Protein AF-A0A932UAD0-F1 (afdb_monomer)

Structure (mmCIF, N/CA/C/O backbone):
data_AF-A0A932UAD0-F1
#
_entry.id   AF-A0A932UAD0-F1
#
loop_
_atom_site.group_PDB
_atom_site.id
_atom_site.type_symbol
_atom_site.label_atom_id
_atom_site.label_alt_id
_atom_site.label_comp_id
_atom_site.label_asym_id
_atom_site.label_entity_id
_atom_site.label_seq_id
_atom_site.pdbx_PDB_ins_code
_atom_site.Cartn_x
_atom_site.Cartn_y
_atom_site.Cartn_z
_atom_site.occupancy
_atom_site.B_iso_or_equiv
_atom_site.auth_seq_id
_atom_site.auth_comp_id
_atom_site.auth_asym_id
_atom_site.auth_atom_id
_atom_site.pdbx_PDB_model_num
ATOM 1 N N . ASP A 1 1 ? -14.166 8.644 15.948 1.00 61.78 1 ASP A N 1
ATOM 2 C CA . ASP A 1 1 ? -13.142 7.837 16.652 1.00 61.78 1 ASP A CA 1
ATOM 3 C C . ASP A 1 1 ? -11.909 7.521 15.780 1.00 61.78 1 ASP A C 1
ATOM 5 O O . ASP A 1 1 ? -11.142 6.639 16.139 1.00 61.78 1 ASP A O 1
ATOM 9 N N . ASN A 1 2 ? -11.655 8.257 14.681 1.00 75.69 2 ASN A N 1
ATOM 10 C CA . ASN A 1 2 ? -10.494 8.073 13.785 1.00 75.69 2 ASN A CA 1
ATOM 11 C C . ASN A 1 2 ? -10.251 6.623 13.310 1.00 75.69 2 ASN A C 1
ATOM 13 O O . ASN A 1 2 ? -9.146 6.287 12.884 1.00 75.69 2 ASN A O 1
ATOM 17 N N . THR A 1 3 ? -11.280 5.771 13.383 1.00 93.31 3 THR A N 1
ATOM 18 C CA . THR A 1 3 ? -11.201 4.379 12.950 1.00 93.31 3 THR A CA 1
ATOM 19 C C . THR A 1 3 ? -11.395 4.315 11.444 1.00 93.31 3 THR A C 1
ATOM 21 O O . THR A 1 3 ? -12.379 4.825 10.909 1.00 93.31 3 THR A O 1
ATOM 24 N N . LEU A 1 4 ? -10.445 3.691 10.758 1.00 95.38 4 LEU A N 1
ATOM 25 C CA . LEU A 1 4 ? -10.518 3.414 9.332 1.00 95.38 4 LEU A CA 1
ATOM 26 C C . LEU A 1 4 ? -11.132 2.035 9.114 1.00 95.38 4 LEU A C 1
ATOM 28 O O . LEU A 1 4 ? -10.824 1.090 9.841 1.00 95.38 4 LEU A O 1
ATOM 32 N N . LEU A 1 5 ? -11.948 1.915 8.072 1.00 95.94 5 LEU A N 1
ATOM 33 C CA . LEU A 1 5 ? -12.418 0.632 7.569 1.00 95.94 5 LEU A CA 1
ATOM 34 C C . LEU A 1 5 ? -11.650 0.300 6.287 1.00 95.94 5 LEU A C 1
ATOM 36 O O . LEU A 1 5 ? -11.793 0.991 5.279 1.00 95.94 5 LEU A O 1
ATOM 40 N N . ALA A 1 6 ? -10.807 -0.728 6.334 1.00 96.31 6 ALA A N 1
ATOM 41 C CA . ALA A 1 6 ? -9.980 -1.141 5.209 1.00 96.31 6 ALA A CA 1
ATOM 42 C C . ALA A 1 6 ? -10.679 -2.229 4.387 1.00 96.31 6 ALA A C 1
ATOM 44 O O . ALA A 1 6 ? -10.985 -3.302 4.902 1.00 96.31 6 ALA A O 1
ATOM 45 N N . SER A 1 7 ? -10.875 -1.966 3.095 1.00 96.19 7 SER A N 1
ATOM 46 C CA . SER A 1 7 ? -11.292 -2.965 2.101 1.00 96.19 7 SER A CA 1
ATOM 47 C C . SER A 1 7 ? -10.108 -3.663 1.428 1.00 96.19 7 SER A C 1
ATOM 49 O O . SER A 1 7 ? -10.256 -4.761 0.902 1.00 96.19 7 SER A O 1
ATOM 51 N N . ILE A 1 8 ? -8.922 -3.047 1.435 1.00 95.19 8 ILE A N 1
ATOM 52 C CA . ILE A 1 8 ? -7.693 -3.616 0.875 1.00 95.19 8 ILE A CA 1
ATOM 53 C C . ILE A 1 8 ? -6.533 -3.316 1.823 1.00 95.19 8 ILE A C 1
ATOM 55 O O . ILE A 1 8 ? -6.324 -2.168 2.216 1.00 95.19 8 ILE A O 1
ATOM 59 N N . VAL A 1 9 ? -5.748 -4.341 2.149 1.00 95.56 9 VAL A N 1
ATOM 60 C CA . VAL A 1 9 ? -4.495 -4.238 2.900 1.00 95.56 9 VAL A CA 1
ATOM 61 C C . VAL A 1 9 ? -3.376 -4.829 2.060 1.00 95.56 9 VAL A C 1
ATOM 63 O O . VAL A 1 9 ? -3.441 -5.982 1.648 1.00 95.56 9 VAL A O 1
ATOM 66 N N . ASN A 1 10 ? -2.323 -4.046 1.835 1.00 95.06 10 ASN A N 1
ATOM 67 C CA . ASN A 1 10 ? -1.121 -4.504 1.152 1.00 95.06 10 ASN A CA 1
ATOM 68 C C . ASN A 1 10 ? 0.038 -4.585 2.145 1.00 95.06 10 ASN A C 1
ATOM 70 O O . ASN A 1 10 ? 0.488 -3.570 2.675 1.00 95.06 10 ASN A O 1
ATOM 74 N N . VAL A 1 11 ? 0.531 -5.795 2.384 1.00 94.75 11 VAL A N 1
ATOM 75 C CA . VAL A 1 11 ? 1.676 -6.062 3.253 1.00 94.75 11 VAL A CA 1
ATOM 76 C C . VAL A 1 11 ? 2.945 -5.990 2.418 1.00 94.75 11 VAL A C 1
ATOM 78 O O . VAL A 1 11 ? 3.201 -6.852 1.577 1.00 94.75 11 VAL A O 1
ATOM 81 N N . PHE A 1 12 ? 3.743 -4.953 2.644 1.00 92.81 12 PHE A N 1
ATOM 82 C CA . PHE A 1 12 ? 5.006 -4.751 1.945 1.00 92.81 12 PHE A CA 1
ATOM 83 C C . PHE A 1 12 ? 6.136 -5.587 2.567 1.00 92.81 12 PHE A C 1
ATOM 85 O O . PHE A 1 12 ? 6.136 -5.815 3.780 1.00 92.81 12 PHE A O 1
ATOM 92 N N . PRO A 1 13 ? 7.120 -6.035 1.767 1.00 93.19 13 PRO A N 1
ATOM 93 C CA . PRO A 1 13 ? 8.339 -6.619 2.306 1.00 93.19 13 PRO A CA 1
ATOM 94 C C . PRO A 1 13 ? 9.154 -5.549 3.044 1.00 93.19 13 PRO A C 1
ATOM 96 O O . PRO A 1 13 ? 9.066 -4.362 2.737 1.00 93.19 13 PRO A O 1
ATOM 99 N N . GLU A 1 14 ? 10.002 -5.980 3.978 1.00 90.25 14 GLU A N 1
ATOM 100 C CA . GLU A 1 14 ? 10.824 -5.090 4.814 1.00 90.25 14 GLU A CA 1
ATOM 101 C C . GLU A 1 14 ? 11.663 -4.095 3.997 1.00 90.25 14 GLU A C 1
ATOM 103 O O . GLU A 1 14 ? 11.770 -2.924 4.346 1.00 90.25 14 GLU A O 1
ATOM 108 N N . ALA A 1 15 ? 12.203 -4.537 2.859 1.00 90.50 15 ALA A N 1
ATOM 109 C CA . ALA A 1 15 ? 12.986 -3.701 1.950 1.00 90.50 15 ALA A CA 1
ATOM 110 C C . ALA A 1 15 ? 12.191 -2.533 1.325 1.00 90.50 15 ALA A C 1
ATOM 112 O O . ALA A 1 15 ? 12.786 -1.618 0.766 1.00 90.50 15 ALA A O 1
ATOM 113 N N . MET A 1 16 ? 10.859 -2.546 1.428 1.00 89.62 16 MET A N 1
ATOM 114 C CA . MET A 1 16 ? 9.961 -1.464 1.010 1.00 89.62 16 MET A CA 1
ATOM 115 C C . MET A 1 16 ? 9.382 -0.685 2.201 1.00 89.62 16 MET A C 1
ATOM 117 O O . MET A 1 16 ? 8.418 0.076 2.041 1.00 89.62 16 MET A O 1
ATOM 121 N N . ARG A 1 17 ? 9.947 -0.848 3.406 1.00 86.19 17 ARG A N 1
ATOM 122 C CA . ARG A 1 17 ? 9.591 -0.025 4.566 1.00 86.19 17 ARG A CA 1
ATOM 123 C C . ARG A 1 17 ? 9.715 1.458 4.201 1.00 86.19 17 ARG A C 1
ATOM 125 O O . ARG A 1 17 ? 10.622 1.863 3.481 1.00 86.19 17 ARG A O 1
ATOM 132 N N . ASN A 1 18 ? 8.797 2.272 4.721 1.00 83.38 18 ASN A N 1
ATOM 133 C CA . ASN A 1 18 ? 8.722 3.718 4.476 1.00 83.38 18 ASN A CA 1
ATOM 134 C C . ASN A 1 18 ? 8.370 4.116 3.033 1.00 83.38 18 ASN A C 1
ATOM 136 O O . ASN A 1 18 ? 8.628 5.249 2.632 1.00 83.38 18 ASN A O 1
ATOM 140 N N . THR A 1 19 ? 7.740 3.235 2.252 1.00 85.62 19 THR A N 1
ATOM 141 C CA . THR A 1 19 ? 7.171 3.633 0.956 1.00 85.62 19 THR A CA 1
ATOM 142 C C . THR A 1 19 ? 6.078 4.684 1.165 1.00 85.62 19 THR A C 1
ATOM 144 O O . THR A 1 19 ? 4.995 4.362 1.652 1.00 85.62 19 THR A O 1
ATOM 147 N N . ALA A 1 20 ? 6.363 5.934 0.783 1.00 88.94 20 ALA A N 1
ATOM 148 C CA . ALA A 1 20 ? 5.446 7.080 0.802 1.00 88.94 20 ALA A CA 1
ATOM 149 C C . ALA A 1 20 ? 4.563 7.136 2.072 1.00 88.94 20 ALA A C 1
ATOM 151 O O . ALA A 1 20 ? 3.347 6.947 1.963 1.00 88.94 20 ALA A O 1
ATOM 152 N N . PRO A 1 21 ? 5.157 7.316 3.267 1.00 93.38 21 PRO A N 1
ATOM 153 C CA . PRO A 1 21 ? 4.457 7.157 4.535 1.00 93.38 21 PRO A CA 1
ATOM 154 C C . PRO A 1 21 ? 3.404 8.252 4.746 1.00 93.38 21 PRO A C 1
ATOM 156 O O . PRO A 1 21 ? 3.517 9.352 4.205 1.00 93.38 21 PRO A O 1
ATOM 159 N N . GLY A 1 22 ? 2.402 7.953 5.570 1.00 94.19 22 GLY A N 1
ATOM 160 C CA . GLY A 1 22 ? 1.324 8.871 5.923 1.00 94.19 22 GLY A CA 1
ATOM 161 C C . GLY A 1 22 ? 0.011 8.573 5.207 1.00 94.19 22 GLY A C 1
ATOM 162 O O . GLY A 1 22 ? -0.194 7.488 4.654 1.00 94.19 22 GLY A O 1
ATOM 163 N N . GLN A 1 23 ? -0.889 9.554 5.245 1.00 94.44 23 GLN A N 1
ATOM 164 C CA . GLN A 1 23 ? -2.216 9.471 4.646 1.00 94.44 23 GLN A CA 1
ATOM 165 C C . GLN A 1 23 ? -2.355 10.438 3.481 1.00 94.44 23 GLN A C 1
ATOM 167 O O . GLN A 1 23 ? -1.945 11.594 3.573 1.00 94.44 23 GLN A O 1
ATOM 172 N N . ARG A 1 24 ? -2.956 9.967 2.388 1.00 93.44 24 ARG A N 1
ATOM 173 C CA . ARG A 1 24 ? -3.264 10.801 1.225 1.00 93.44 24 ARG A CA 1
ATOM 174 C C . ARG A 1 24 ? -4.620 10.436 0.625 1.00 93.44 24 ARG A C 1
ATOM 176 O O . ARG A 1 24 ? -4.927 9.242 0.528 1.00 93.44 24 ARG A O 1
ATOM 183 N N . PRO A 1 25 ? -5.432 11.434 0.235 1.00 94.88 25 PRO A N 1
ATOM 184 C CA . PRO A 1 25 ? -6.636 11.178 -0.534 1.00 94.88 25 PRO A CA 1
ATOM 185 C C . PRO A 1 25 ? -6.258 10.626 -1.910 1.00 94.88 25 PRO A C 1
ATOM 187 O O . PRO A 1 25 ? -5.201 10.941 -2.457 1.00 94.88 25 PRO A O 1
ATOM 190 N N . MET A 1 26 ? -7.136 9.795 -2.446 1.00 92.62 26 MET A N 1
ATOM 191 C CA . MET A 1 26 ? -7.047 9.231 -3.785 1.00 92.62 26 MET A CA 1
ATOM 192 C C . MET A 1 26 ? -8.211 9.763 -4.628 1.00 92.62 26 MET A C 1
ATOM 194 O O . MET A 1 26 ? -9.234 10.184 -4.086 1.00 92.62 26 MET A O 1
ATOM 198 N N . ASP A 1 27 ? -8.083 9.703 -5.953 1.00 87.75 27 ASP A N 1
ATOM 199 C CA . ASP A 1 27 ? -9.027 10.336 -6.890 1.00 87.75 27 ASP A CA 1
ATOM 200 C C . ASP A 1 27 ? -10.475 9.829 -6.772 1.00 87.75 27 ASP A C 1
ATOM 202 O O . ASP A 1 27 ? -11.416 10.554 -7.082 1.00 87.75 27 ASP A O 1
ATOM 206 N N . LEU A 1 28 ? -10.674 8.600 -6.28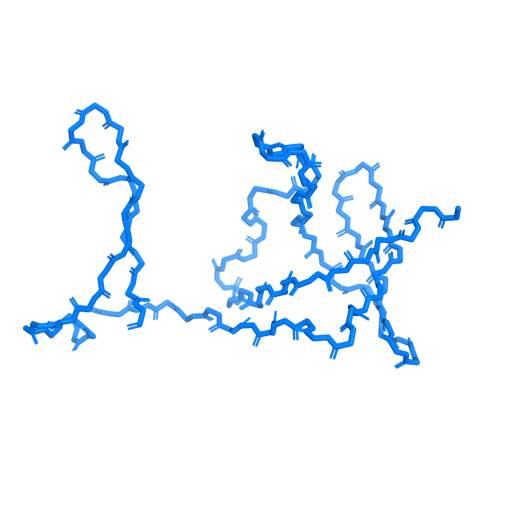3 1.00 90.19 28 LEU A N 1
ATOM 207 C CA . LEU A 1 28 ? -12.001 8.003 -6.081 1.00 90.19 28 LEU A CA 1
ATOM 208 C C . LEU A 1 28 ? -12.600 8.315 -4.697 1.00 90.19 28 LEU A C 1
ATOM 210 O O . LEU A 1 28 ? -13.565 7.679 -4.280 1.00 90.19 28 LEU A O 1
ATOM 214 N N . GLY A 1 29 ? -12.020 9.265 -3.958 1.00 88.56 29 GLY A N 1
ATOM 215 C CA . GLY A 1 29 ? -12.470 9.664 -2.622 1.00 88.56 29 GLY A CA 1
ATOM 216 C C . GLY A 1 29 ? -12.048 8.714 -1.496 1.00 88.56 29 GLY A C 1
ATOM 217 O O . GLY A 1 29 ? -12.347 8.969 -0.332 1.00 88.56 29 GLY A O 1
ATOM 218 N N . ASN A 1 30 ? -11.332 7.633 -1.811 1.00 93.00 30 ASN A N 1
ATOM 219 C CA . ASN A 1 30 ? -10.736 6.747 -0.817 1.00 93.00 30 ASN A CA 1
ATOM 220 C C . ASN A 1 30 ? -9.478 7.364 -0.184 1.00 93.00 30 ASN A C 1
ATOM 222 O O . ASN A 1 30 ? -8.843 8.263 -0.736 1.00 93.00 30 ASN A O 1
ATOM 226 N N . LEU A 1 31 ? -9.098 6.846 0.985 1.00 94.31 31 LEU A N 1
ATOM 227 C CA . LEU A 1 31 ? -7.918 7.279 1.728 1.00 94.31 31 LEU A CA 1
ATOM 228 C C . LEU A 1 31 ? -6.851 6.183 1.697 1.00 94.31 31 LEU A C 1
ATOM 230 O O . LEU A 1 31 ? -7.078 5.076 2.181 1.00 94.31 31 LEU A O 1
ATOM 234 N N . MET A 1 32 ? -5.675 6.488 1.154 1.00 95.25 32 MET A N 1
ATOM 235 C CA . MET A 1 32 ? -4.524 5.589 1.217 1.00 95.25 32 MET A CA 1
ATOM 236 C C . MET A 1 32 ? -3.724 5.876 2.487 1.00 95.25 32 MET A C 1
ATOM 238 O O . MET A 1 32 ? -3.331 7.019 2.714 1.00 95.25 32 MET A O 1
ATOM 242 N N . THR A 1 33 ? -3.471 4.841 3.293 1.00 95.44 33 THR A N 1
ATOM 243 C CA . THR A 1 33 ? -2.674 4.925 4.528 1.00 95.44 33 THR A CA 1
ATOM 244 C C . THR A 1 33 ? -1.456 4.013 4.419 1.00 95.44 33 THR A C 1
ATOM 246 O O . THR A 1 33 ? -1.599 2.794 4.372 1.00 95.44 33 THR A O 1
ATOM 249 N N . ASN A 1 34 ? -0.261 4.604 4.416 1.00 95.69 34 ASN A N 1
ATOM 250 C CA . ASN A 1 34 ? 1.011 3.885 4.432 1.00 95.69 34 ASN A CA 1
ATOM 251 C C . ASN A 1 34 ? 1.663 4.068 5.803 1.00 95.69 34 ASN A C 1
ATOM 253 O O . ASN A 1 34 ? 2.080 5.171 6.161 1.00 95.69 34 ASN A O 1
ATOM 257 N N . ALA A 1 35 ? 1.730 2.992 6.581 1.00 95.50 35 ALA A N 1
ATOM 258 C CA . ALA A 1 35 ? 2.036 3.067 8.001 1.00 95.50 35 ALA A CA 1
ATOM 259 C C . ALA A 1 35 ? 2.712 1.794 8.521 1.00 95.50 35 ALA A C 1
ATOM 261 O O . ALA A 1 35 ? 2.787 0.785 7.822 1.00 95.50 35 ALA A O 1
ATOM 262 N N . THR A 1 36 ? 3.192 1.849 9.762 1.00 95.25 36 THR A N 1
ATOM 263 C CA . THR A 1 36 ? 3.680 0.678 10.499 1.00 95.25 36 THR A CA 1
ATOM 264 C C . THR A 1 36 ? 2.592 0.205 11.452 1.00 95.25 36 THR A C 1
ATOM 266 O O . THR A 1 36 ? 1.997 1.031 12.136 1.00 95.25 36 THR A O 1
ATOM 269 N N . ILE A 1 37 ? 2.328 -1.102 11.504 1.00 94.81 37 ILE A N 1
ATOM 270 C CA . ILE A 1 37 ? 1.448 -1.678 12.528 1.00 94.81 37 ILE A CA 1
ATOM 271 C C . ILE A 1 37 ? 2.145 -1.544 13.882 1.00 94.81 37 ILE A C 1
ATOM 273 O O . ILE A 1 37 ? 3.267 -2.018 14.044 1.00 94.81 37 ILE A O 1
ATOM 277 N N . ASP A 1 38 ? 1.474 -0.895 14.825 1.00 95.88 38 ASP A N 1
ATOM 278 C CA . ASP A 1 38 ? 1.940 -0.720 16.200 1.00 95.88 38 ASP A CA 1
ATOM 279 C C . ASP A 1 38 ? 1.417 -1.851 17.092 1.00 95.88 38 ASP A C 1
ATOM 281 O O . ASP A 1 38 ? 2.179 -2.495 17.812 1.00 95.88 38 ASP A O 1
ATOM 285 N N . LYS A 1 39 ? 0.122 -2.172 16.972 1.00 96.81 39 LYS A N 1
ATOM 286 C CA . LYS A 1 39 ? -0.509 -3.250 17.734 1.00 96.81 39 LYS A CA 1
ATOM 287 C C . LYS A 1 39 ? -1.610 -3.933 16.936 1.00 96.81 39 LYS A C 1
ATOM 289 O O . LYS A 1 39 ? -2.344 -3.282 16.205 1.00 96.81 39 LYS A O 1
ATOM 294 N N . VAL A 1 40 ? -1.755 -5.243 17.109 1.00 96.31 40 VAL A N 1
ATOM 295 C CA . VAL A 1 40 ? -2.899 -6.017 16.600 1.00 96.31 40 VAL A CA 1
ATOM 296 C C . VAL A 1 40 ? -3.804 -6.354 17.781 1.00 96.31 40 VAL A C 1
ATOM 298 O O . VAL A 1 40 ? -3.322 -6.864 18.793 1.00 96.31 40 VAL A O 1
ATOM 301 N N . GLU A 1 41 ? -5.098 -6.058 17.673 1.00 89.69 41 GLU A N 1
ATOM 302 C CA . GLU A 1 41 ? -6.077 -6.259 18.745 1.00 89.69 41 GLU A CA 1
ATOM 303 C C . GLU A 1 41 ? -7.437 -6.671 18.175 1.00 89.69 41 GLU A C 1
ATOM 305 O O . GLU A 1 41 ? -8.018 -5.961 17.358 1.00 89.69 41 GLU A O 1
ATOM 310 N N . GLY A 1 42 ? -7.984 -7.793 18.651 1.00 87.25 42 GLY A N 1
ATOM 311 C CA . GLY A 1 42 ? -9.308 -8.258 18.232 1.00 87.25 42 GLY A CA 1
ATOM 312 C C . GLY A 1 42 ? -9.406 -8.464 16.717 1.00 87.25 42 GLY A C 1
ATOM 313 O O . GLY A 1 42 ? -8.675 -9.275 16.154 1.00 87.25 42 GLY A O 1
ATOM 314 N N . ASP A 1 43 ? -10.326 -7.737 16.081 1.00 84.12 43 ASP A N 1
ATOM 315 C CA . ASP A 1 43 ? -10.608 -7.749 14.639 1.00 84.12 43 ASP A CA 1
ATOM 316 C C . ASP A 1 43 ? -9.878 -6.638 13.855 1.00 84.12 43 ASP A C 1
ATOM 318 O O . ASP A 1 43 ? -10.157 -6.414 12.673 1.00 84.12 43 ASP A O 1
ATOM 322 N N . GLY A 1 44 ? -8.950 -5.929 14.500 1.00 93.25 44 GLY A N 1
ATOM 323 C CA . GLY A 1 44 ? -8.265 -4.782 13.924 1.00 93.25 44 GLY A CA 1
ATOM 324 C C . GLY A 1 44 ? -6.823 -4.622 14.388 1.00 93.25 44 GLY A C 1
ATOM 325 O O . GLY A 1 44 ? -6.214 -5.494 15.013 1.00 93.25 44 GLY A O 1
ATOM 326 N N . PHE A 1 45 ? -6.247 -3.484 14.027 1.00 96.31 45 PHE A N 1
ATOM 327 C CA . PHE A 1 45 ? -4.884 -3.123 14.382 1.00 96.31 45 PHE A CA 1
ATOM 328 C C . PHE A 1 45 ? -4.700 -1.606 14.396 1.00 96.31 45 PHE A C 1
ATOM 330 O O . PHE A 1 45 ? -5.304 -0.879 13.609 1.00 96.31 45 PHE A O 1
ATOM 337 N N . THR A 1 46 ? -3.838 -1.117 15.279 1.00 96.50 46 THR A N 1
ATOM 338 C CA . THR A 1 46 ? -3.394 0.273 15.280 1.00 96.50 46 THR A CA 1
ATOM 339 C C . THR A 1 46 ? -2.185 0.432 14.373 1.00 96.50 46 THR A C 1
ATOM 341 O O . THR A 1 46 ? -1.311 -0.436 14.291 1.00 96.50 46 THR A O 1
ATOM 344 N N . VAL A 1 47 ? -2.127 1.565 13.683 1.00 95.50 47 VAL A N 1
ATOM 345 C CA . VAL A 1 47 ? -0.993 1.938 12.843 1.00 95.50 47 VAL A CA 1
ATOM 346 C C . VAL A 1 47 ? -0.434 3.293 13.239 1.00 95.50 47 VAL A C 1
ATOM 348 O O . VAL A 1 47 ? -1.175 4.187 13.648 1.00 95.50 47 VAL A O 1
ATOM 351 N N . VAL A 1 48 ? 0.871 3.454 13.050 1.00 95.25 48 VAL A N 1
ATOM 352 C CA . VAL A 1 48 ? 1.611 4.698 13.270 1.00 95.25 48 VAL 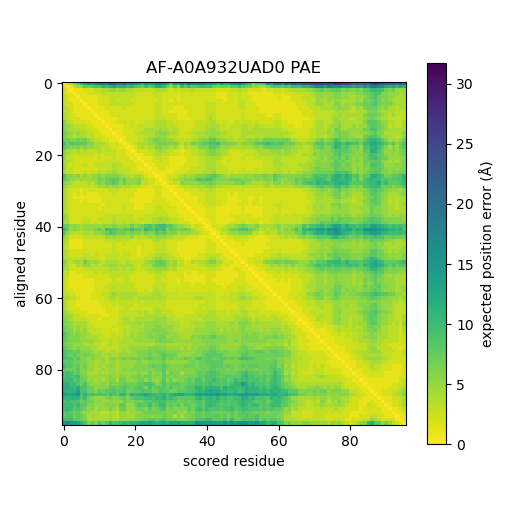A CA 1
ATOM 353 C C . VAL A 1 48 ? 2.320 5.133 11.993 1.00 95.25 48 VAL A C 1
ATOM 355 O O . VAL A 1 48 ? 2.865 4.320 11.238 1.00 95.25 48 VAL A O 1
ATOM 358 N N . PHE A 1 49 ? 2.308 6.435 11.738 1.00 94.25 49 PHE A N 1
ATOM 359 C CA . PHE A 1 49 ? 2.980 7.070 10.610 1.00 94.25 49 PHE A CA 1
ATOM 360 C C . PHE A 1 49 ? 3.402 8.501 10.988 1.00 94.25 49 PHE A C 1
ATOM 362 O O . PHE A 1 49 ? 2.915 9.051 11.975 1.00 94.25 49 PHE A O 1
ATOM 369 N N . PRO A 1 50 ? 4.321 9.144 10.245 1.00 92.69 50 PRO A N 1
ATOM 370 C CA . PRO A 1 50 ? 4.707 10.522 10.530 1.00 92.69 50 PRO A CA 1
ATOM 371 C C . PRO A 1 50 ? 3.482 11.444 10.575 1.00 92.69 50 PRO A C 1
ATOM 373 O O . PRO A 1 50 ? 2.717 11.515 9.616 1.00 92.69 50 PRO A O 1
ATOM 376 N N . GLY A 1 51 ? 3.298 12.134 11.701 1.00 89.31 51 GLY A N 1
ATOM 377 C CA . GLY A 1 51 ? 2.171 13.043 11.918 1.00 89.31 51 GLY A CA 1
ATOM 378 C C . GLY A 1 51 ? 0.923 12.419 12.550 1.00 89.31 51 GLY A C 1
ATOM 379 O O . GLY A 1 51 ? -0.021 13.159 12.812 1.00 89.31 51 GLY A O 1
ATOM 380 N N . GLY A 1 52 ? 0.895 11.111 12.845 1.00 92.31 52 GLY A N 1
ATOM 381 C CA . GLY A 1 52 ? -0.222 10.532 13.592 1.00 92.31 52 GLY A CA 1
ATOM 382 C C . GLY A 1 52 ? -0.316 9.008 13.595 1.00 92.31 52 GLY A C 1
ATOM 383 O O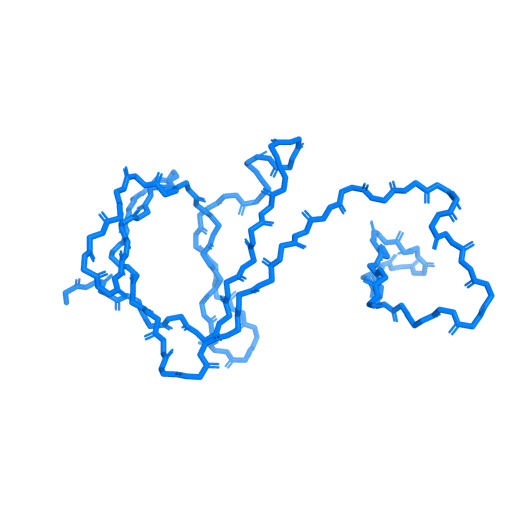 . GLY A 1 52 ? 0.648 8.274 13.388 1.00 92.31 52 GLY A O 1
ATOM 384 N N . GLY A 1 53 ? -1.526 8.534 13.861 1.00 94.00 53 GLY A N 1
ATOM 385 C CA . GLY A 1 53 ? -1.873 7.123 13.859 1.00 94.00 53 GLY A CA 1
ATOM 386 C C . GLY A 1 53 ? -3.380 6.935 13.753 1.00 94.00 53 GLY A C 1
ATOM 387 O O . GLY A 1 53 ? -4.152 7.892 13.869 1.00 94.00 53 GLY A O 1
ATOM 388 N N . ALA A 1 54 ? -3.797 5.700 13.506 1.00 95.12 54 ALA A N 1
ATOM 389 C CA . ALA A 1 54 ? -5.204 5.345 13.373 1.00 95.12 54 ALA A CA 1
ATOM 390 C C . ALA A 1 54 ? -5.455 3.909 13.839 1.00 95.12 54 ALA A C 1
ATOM 392 O O . ALA A 1 54 ? -4.580 3.051 13.719 1.00 95.12 54 ALA A O 1
ATOM 393 N N . MET A 1 55 ? -6.665 3.646 14.331 1.00 95.69 55 MET A N 1
ATOM 394 C CA . MET A 1 55 ? -7.189 2.285 14.434 1.00 95.69 55 MET A CA 1
ATOM 395 C C . MET A 1 55 ? -7.701 1.867 13.055 1.00 95.69 55 MET A C 1
ATOM 397 O O . MET A 1 55 ? -8.372 2.648 12.380 1.00 95.69 55 MET A O 1
ATOM 401 N N . VAL A 1 56 ? -7.407 0.644 12.638 1.00 96.88 56 VAL A N 1
ATOM 402 C CA . VAL A 1 56 ? -7.866 0.066 11.378 1.00 96.88 56 VAL A CA 1
ATOM 403 C C . VAL A 1 56 ? -8.647 -1.200 11.681 1.00 96.88 56 VAL A C 1
ATOM 405 O O . VAL A 1 56 ? -8.145 -2.109 12.338 1.00 96.88 56 VAL A O 1
ATOM 408 N N . LYS A 1 57 ? -9.871 -1.269 11.165 1.00 96.75 57 LYS A N 1
ATOM 409 C CA . LYS A 1 57 ? -10.675 -2.489 11.114 1.00 96.75 57 LYS A CA 1
ATOM 410 C C . LYS A 1 57 ? -10.748 -3.001 9.689 1.00 96.75 57 LYS A C 1
ATOM 412 O O . LYS A 1 57 ? -10.714 -2.217 8.739 1.00 96.75 57 LYS A O 1
ATOM 417 N N . LEU A 1 58 ? -10.877 -4.311 9.541 1.00 95.50 58 LEU A N 1
ATOM 418 C CA . LEU A 1 58 ? -11.090 -4.934 8.242 1.00 95.50 58 LEU A CA 1
ATOM 419 C C . LEU A 1 58 ? -12.584 -4.957 7.914 1.00 95.50 58 LEU A C 1
ATOM 421 O O . LEU A 1 58 ? -13.408 -5.315 8.755 1.00 95.50 58 LEU A O 1
ATOM 425 N N . ALA A 1 59 ? -12.936 -4.580 6.685 1.00 95.31 59 ALA A N 1
ATOM 426 C CA . ALA A 1 59 ? -14.255 -4.887 6.148 1.00 95.31 59 ALA A CA 1
ATOM 427 C C . ALA A 1 59 ? -14.449 -6.419 6.068 1.00 95.31 59 ALA A C 1
ATOM 429 O O . ALA A 1 59 ? -13.461 -7.144 5.920 1.00 95.31 59 ALA A O 1
ATOM 430 N N . PRO A 1 60 ? -15.690 -6.939 6.131 1.00 95.00 60 PRO A N 1
ATOM 431 C CA . PRO A 1 60 ? -15.943 -8.383 6.060 1.00 95.00 60 PRO A CA 1
ATOM 432 C C . PRO A 1 60 ? -15.368 -9.077 4.815 1.00 95.00 60 PRO A C 1
ATOM 434 O O . PRO A 1 60 ? -15.037 -10.257 4.868 1.00 95.00 60 PRO A O 1
ATOM 437 N N . ASP A 1 61 ? -15.241 -8.349 3.706 1.00 95.25 61 ASP A N 1
ATOM 438 C CA . ASP A 1 61 ? -14.714 -8.796 2.414 1.00 95.25 61 ASP A CA 1
ATOM 439 C C . ASP A 1 61 ? -13.323 -8.217 2.098 1.00 95.25 61 ASP A C 1
ATOM 441 O O . ASP A 1 61 ? -12.889 -8.218 0.943 1.00 95.25 61 ASP A O 1
ATOM 445 N N . ALA A 1 62 ? -12.610 -7.718 3.114 1.00 95.50 62 ALA A N 1
ATOM 446 C CA . ALA A 1 62 ? -11.318 -7.081 2.920 1.00 95.50 62 ALA A CA 1
ATOM 447 C C . ALA A 1 62 ? -10.292 -8.027 2.279 1.00 95.50 62 ALA A C 1
ATOM 449 O O . ALA A 1 62 ? -10.057 -9.145 2.744 1.00 95.50 62 ALA A O 1
ATOM 450 N N . GLN A 1 63 ? -9.617 -7.546 1.238 1.00 95.50 63 GLN A N 1
ATOM 451 C CA . GLN A 1 63 ? -8.547 -8.281 0.572 1.00 95.50 63 GLN A CA 1
ATOM 452 C C . GLN A 1 63 ? -7.201 -7.963 1.218 1.00 95.50 63 GLN A C 1
ATOM 454 O O . GLN A 1 63 ? -6.793 -6.804 1.276 1.00 95.50 63 GLN A O 1
ATOM 459 N N . ILE A 1 64 ? -6.481 -8.993 1.663 1.00 94.75 64 ILE A N 1
ATOM 460 C CA . ILE A 1 64 ? -5.129 -8.848 2.211 1.00 94.75 64 ILE A CA 1
ATOM 461 C C . ILE A 1 64 ? -4.133 -9.453 1.224 1.00 94.75 64 ILE A C 1
ATOM 463 O O . ILE A 1 64 ? -4.048 -10.670 1.072 1.00 94.75 64 ILE A O 1
ATOM 467 N N . GLY A 1 65 ? -3.381 -8.591 0.547 1.00 94.12 65 GLY A N 1
ATOM 468 C CA . GLY A 1 65 ? -2.302 -8.969 -0.358 1.00 94.12 65 GLY A CA 1
ATOM 469 C C . GLY A 1 65 ? -0.942 -8.829 0.315 1.00 94.12 65 GLY A C 1
ATOM 470 O O . GLY A 1 65 ? -0.723 -7.916 1.109 1.00 94.12 65 GLY A O 1
ATOM 471 N N . LYS A 1 66 ? 0.004 -9.707 -0.024 1.00 92.62 66 LYS A N 1
ATOM 472 C CA . LYS A 1 66 ? 1.413 -9.559 0.359 1.00 92.62 66 LYS A C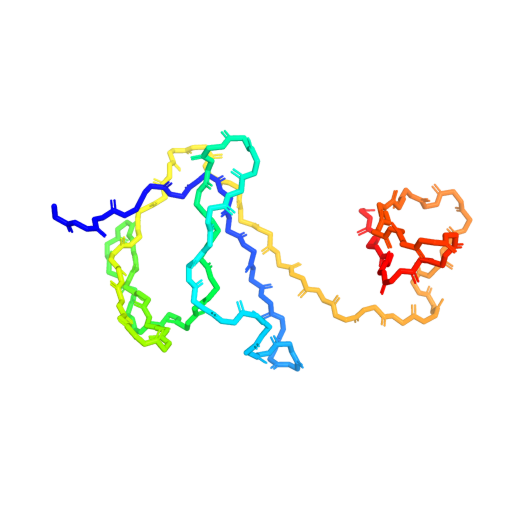A 1
ATOM 473 C C . LYS A 1 66 ? 2.244 -9.301 -0.887 1.00 92.62 66 LYS A C 1
ATOM 475 O O . LYS A 1 66 ? 2.248 -10.115 -1.805 1.00 92.62 66 LYS A O 1
ATOM 480 N N . PHE A 1 67 ? 2.970 -8.192 -0.893 1.00 90.00 67 PHE A N 1
ATOM 481 C CA . PHE A 1 67 ? 3.935 -7.900 -1.937 1.00 90.00 67 PHE A CA 1
ATOM 482 C C . PHE A 1 67 ? 5.260 -8.614 -1.677 1.00 90.00 67 PHE A C 1
ATOM 484 O O . PHE A 1 67 ? 5.688 -8.815 -0.537 1.00 90.00 67 PHE A O 1
ATOM 491 N N . ALA A 1 68 ? 5.924 -8.963 -2.770 1.00 90.62 68 ALA A N 1
ATOM 492 C CA . ALA A 1 68 ? 7.280 -9.472 -2.787 1.00 90.62 68 ALA A CA 1
ATOM 493 C C . ALA A 1 68 ? 8.093 -8.663 -3.797 1.00 90.62 68 ALA A C 1
ATOM 495 O O . ALA A 1 68 ? 7.558 -8.180 -4.796 1.00 90.62 68 ALA A O 1
ATOM 496 N N . ILE A 1 69 ? 9.389 -8.516 -3.528 1.00 89.25 69 ILE A N 1
ATOM 497 C CA . ILE A 1 69 ? 10.313 -7.992 -4.529 1.00 89.25 69 ILE A CA 1
ATOM 498 C C . ILE A 1 69 ? 10.546 -9.111 -5.538 1.00 89.25 69 ILE A C 1
ATOM 500 O O . ILE A 1 69 ? 11.043 -10.176 -5.174 1.00 89.25 69 ILE A O 1
ATOM 504 N N . GLY A 1 70 ? 10.142 -8.863 -6.781 1.00 90.06 70 GLY A N 1
ATOM 505 C CA . GLY A 1 70 ? 10.381 -9.775 -7.890 1.00 90.06 70 GLY A CA 1
ATOM 506 C C . GLY A 1 70 ? 11.817 -9.706 -8.400 1.00 90.06 70 GLY A C 1
ATOM 507 O O . GLY A 1 70 ? 12.580 -8.781 -8.116 1.00 90.06 70 GLY A O 1
ATOM 508 N N . THR A 1 71 ? 12.161 -10.695 -9.203 1.00 92.00 71 THR A N 1
ATOM 509 C CA . THR A 1 71 ? 13.425 -10.838 -9.914 1.00 92.00 71 THR A CA 1
ATOM 510 C C . THR A 1 71 ? 13.164 -10.913 -11.415 1.00 92.00 71 THR A C 1
ATOM 512 O O . THR A 1 71 ? 12.035 -11.106 -11.863 1.00 92.00 71 THR A O 1
ATOM 515 N N . VAL A 1 72 ? 14.221 -10.817 -12.223 1.00 92.06 72 VAL A N 1
ATOM 516 C CA . VAL A 1 72 ? 14.105 -11.000 -13.680 1.00 92.06 72 VAL A CA 1
ATOM 517 C C . VAL A 1 72 ? 13.540 -12.383 -14.035 1.00 92.06 72 VAL A C 1
ATOM 519 O O . VAL A 1 72 ? 12.832 -12.511 -15.026 1.00 92.06 72 VAL A O 1
ATOM 522 N N . ALA A 1 73 ? 13.788 -13.406 -13.211 1.00 94.62 73 ALA A N 1
ATOM 523 C CA . ALA A 1 73 ? 13.277 -14.759 -13.433 1.00 94.62 73 ALA A CA 1
ATOM 524 C C . ALA A 1 73 ? 11.748 -14.877 -13.271 1.00 94.62 73 ALA A C 1
ATOM 526 O O . ALA A 1 73 ? 11.148 -15.835 -13.761 1.00 94.62 73 ALA A O 1
ATOM 527 N N . ASP A 1 74 ? 11.112 -13.911 -12.606 1.00 92.56 74 ASP A N 1
ATOM 528 C CA . ASP A 1 74 ? 9.656 -13.872 -12.452 1.00 92.56 74 ASP A CA 1
ATOM 529 C C . ASP A 1 74 ? 8.956 -13.331 -13.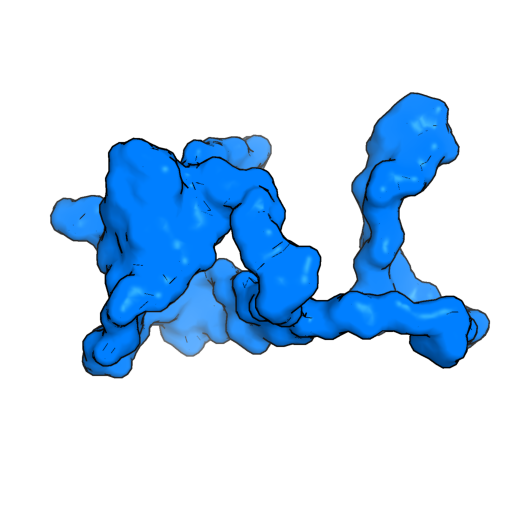709 1.00 92.56 74 ASP A C 1
ATOM 531 O O . ASP A 1 74 ? 7.743 -13.483 -13.860 1.00 92.56 74 ASP A O 1
ATOM 535 N N . LEU A 1 75 ? 9.715 -12.745 -14.642 1.00 93.44 75 LEU A N 1
ATOM 536 C CA . LEU A 1 75 ? 9.204 -12.264 -15.919 1.00 93.44 75 LEU A CA 1
ATOM 537 C C . LEU A 1 75 ? 8.978 -13.447 -16.861 1.00 93.44 75 LEU A C 1
ATOM 539 O O . LEU A 1 75 ? 9.921 -14.073 -17.344 1.00 93.44 75 LEU A O 1
ATOM 543 N N . LYS A 1 76 ? 7.708 -13.747 -17.123 1.00 94.31 76 LYS A N 1
ATOM 544 C CA . LYS A 1 76 ? 7.291 -14.869 -17.968 1.00 94.31 76 LYS A CA 1
ATOM 545 C C . LYS A 1 76 ? 6.424 -14.377 -19.114 1.00 94.31 76 LYS A C 1
ATOM 547 O O . LYS A 1 76 ? 5.598 -13.4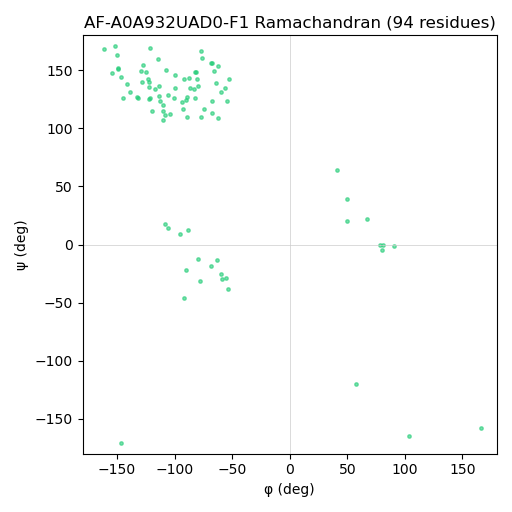80 -18.938 1.00 94.31 76 LYS A O 1
ATOM 552 N N . GLU A 1 77 ? 6.596 -14.988 -20.281 1.00 96.00 77 GLU A N 1
ATOM 553 C CA . GLU A 1 77 ? 5.724 -14.741 -21.427 1.00 96.00 77 GLU A CA 1
ATOM 554 C C . GLU A 1 77 ? 4.263 -15.026 -21.049 1.00 96.00 77 GLU A C 1
ATOM 556 O O . GLU A 1 77 ? 3.956 -16.017 -20.386 1.00 96.00 77 GLU A O 1
ATOM 561 N N . GLY A 1 78 ? 3.363 -14.118 -21.432 1.00 94.88 78 GLY A N 1
ATOM 562 C CA . GLY A 1 78 ? 1.939 -14.201 -21.096 1.00 94.88 78 GLY A CA 1
ATOM 563 C C . GLY A 1 78 ? 1.558 -13.719 -19.690 1.00 94.88 78 GLY A C 1
ATOM 564 O O . GLY A 1 78 ? 0.370 -13.720 -19.369 1.00 94.88 78 GLY A O 1
ATOM 565 N N . ALA A 1 79 ? 2.506 -13.276 -18.854 1.00 93.88 79 ALA A N 1
ATOM 566 C CA . ALA A 1 79 ? 2.183 -12.706 -17.546 1.00 93.88 79 ALA A CA 1
ATOM 567 C C . ALA A 1 79 ? 1.366 -11.406 -17.674 1.00 93.88 79 ALA A C 1
ATOM 569 O O . ALA A 1 79 ? 1.646 -10.549 -18.514 1.00 93.88 79 ALA A O 1
ATOM 570 N N . THR A 1 80 ? 0.366 -11.242 -16.805 1.00 94.75 80 THR A N 1
ATOM 571 C CA . THR A 1 80 ? -0.414 -10.001 -16.727 1.00 94.75 80 THR A CA 1
ATOM 572 C C . THR A 1 80 ? 0.327 -8.981 -15.873 1.00 94.75 80 THR A C 1
ATOM 574 O O . THR A 1 80 ? 0.789 -9.291 -14.774 1.00 94.75 80 THR A O 1
ATOM 577 N N . VAL A 1 81 ? 0.409 -7.743 -16.360 1.00 93.25 81 VAL A N 1
ATOM 578 C CA . VAL A 1 81 ? 1.094 -6.650 -15.665 1.00 93.25 81 VAL A CA 1
ATOM 579 C C . VAL A 1 81 ? 0.204 -5.419 -15.526 1.00 93.25 81 VAL A C 1
ATOM 581 O O . VAL A 1 81 ? -0.696 -5.183 -16.328 1.00 93.25 81 VAL A O 1
ATOM 584 N N . SER A 1 82 ? 0.485 -4.613 -14.508 1.00 92.12 82 SER A N 1
ATOM 585 C CA . SER A 1 82 ? -0.026 -3.254 -14.334 1.00 92.12 82 SER A CA 1
ATOM 586 C C . SER A 1 82 ? 1.159 -2.303 -14.240 1.00 92.12 82 SER A C 1
ATOM 588 O O . SER A 1 82 ? 2.110 -2.600 -13.523 1.00 92.12 82 SER A O 1
ATO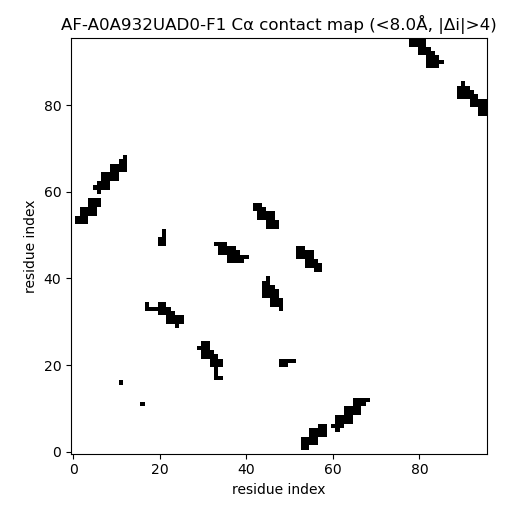M 590 N N . ALA A 1 83 ? 1.119 -1.162 -14.925 1.00 91.00 83 ALA A N 1
ATOM 591 C CA . ALA A 1 83 ? 2.231 -0.214 -14.940 1.00 91.00 83 ALA A CA 1
ATOM 592 C C . ALA A 1 83 ? 1.780 1.205 -14.589 1.00 91.00 83 ALA A C 1
ATOM 594 O O . ALA A 1 83 ? 0.735 1.660 -15.050 1.00 91.00 83 ALA A O 1
ATOM 595 N N . LEU A 1 84 ? 2.597 1.912 -13.807 1.00 88.75 84 LEU A N 1
ATOM 596 C CA . LEU A 1 84 ? 2.496 3.361 -13.662 1.00 88.75 84 LEU A CA 1
ATOM 597 C C . LEU A 1 84 ? 3.434 3.993 -14.688 1.00 88.75 84 LEU A C 1
ATOM 599 O O . LEU A 1 84 ? 4.644 3.783 -14.620 1.00 88.75 84 LEU A O 1
ATOM 603 N N . VAL A 1 85 ? 2.892 4.752 -15.640 1.00 92.62 85 VAL A N 1
ATOM 604 C CA . VAL A 1 85 ? 3.659 5.364 -16.735 1.00 92.62 85 VAL A CA 1
ATOM 605 C C . VAL A 1 85 ? 3.578 6.880 -16.631 1.00 92.62 85 VAL A C 1
ATOM 607 O O . VAL A 1 85 ? 2.496 7.435 -16.464 1.00 92.62 85 VAL A O 1
ATOM 610 N N . ASN A 1 86 ? 4.719 7.549 -16.764 1.00 91.69 86 ASN A N 1
ATOM 611 C CA . ASN A 1 86 ? 4.814 9.002 -16.809 1.00 91.69 86 ASN A CA 1
ATOM 612 C C . ASN A 1 86 ? 5.704 9.419 -17.986 1.00 91.69 86 ASN A C 1
ATOM 614 O O . ASN A 1 86 ? 6.822 8.923 -18.118 1.00 91.69 86 ASN A O 1
ATOM 618 N N . ASN A 1 87 ? 5.210 10.310 -18.851 1.00 93.75 87 ASN A N 1
ATOM 619 C CA . ASN A 1 87 ? 5.918 10.798 -20.044 1.00 93.75 87 ASN A CA 1
ATOM 620 C C . ASN A 1 87 ? 6.512 9.682 -20.929 1.00 93.75 87 ASN A C 1
ATOM 622 O O . ASN A 1 87 ? 7.625 9.796 -21.435 1.00 93.75 87 ASN A O 1
ATOM 626 N N . GLY A 1 88 ? 5.781 8.575 -21.091 1.00 92.69 88 GLY A N 1
ATOM 627 C CA . GLY A 1 88 ? 6.206 7.423 -21.896 1.00 92.69 88 GLY A CA 1
ATOM 628 C C . GLY A 1 88 ? 7.197 6.472 -21.211 1.00 92.69 88 GLY A C 1
ATOM 629 O O . GLY A 1 88 ? 7.486 5.416 -21.765 1.00 92.69 88 GLY A O 1
ATOM 630 N N . ALA A 1 89 ? 7.670 6.788 -20.002 1.00 93.31 89 ALA A N 1
ATOM 631 C CA . ALA A 1 89 ? 8.501 5.899 -19.196 1.00 93.31 89 ALA A CA 1
ATOM 632 C C . ALA A 1 89 ? 7.664 5.205 -18.114 1.00 93.31 89 ALA A C 1
ATOM 634 O O . ALA A 1 89 ? 6.983 5.860 -17.319 1.00 93.31 89 ALA A O 1
ATOM 635 N N . ALA A 1 90 ? 7.724 3.874 -18.058 1.00 91.19 90 ALA A N 1
ATOM 636 C CA . ALA A 1 90 ? 7.160 3.126 -16.941 1.00 91.19 90 ALA A CA 1
ATOM 637 C C . ALA A 1 90 ? 7.980 3.415 -15.674 1.00 91.19 90 ALA A C 1
ATOM 639 O O . ALA A 1 90 ? 9.152 3.058 -15.588 1.00 91.19 90 ALA A O 1
ATOM 640 N N . GLN A 1 91 ? 7.364 4.081 -14.698 1.00 90.06 91 GLN A N 1
ATOM 641 C CA . GLN A 1 91 ? 7.944 4.332 -13.379 1.00 90.06 91 GLN A CA 1
ATOM 642 C C . GLN A 1 91 ? 7.866 3.092 -12.486 1.00 90.06 91 GLN A C 1
ATOM 644 O O . GLN A 1 91 ? 8.732 2.880 -11.642 1.00 90.06 91 GLN A O 1
ATOM 649 N N . SER A 1 92 ? 6.836 2.266 -12.673 1.00 87.69 92 SER A N 1
ATOM 650 C CA . SER A 1 92 ? 6.734 0.957 -12.037 1.00 87.69 92 SER A CA 1
ATOM 651 C C . SER A 1 92 ? 5.975 -0.026 -12.921 1.00 87.69 92 SER A C 1
ATOM 653 O O . SER A 1 92 ? 5.115 0.365 -13.712 1.00 87.69 92 SER A O 1
ATOM 655 N N . VAL A 1 93 ? 6.295 -1.310 -12.764 1.00 88.94 93 VAL A N 1
ATOM 656 C CA . VAL A 1 93 ? 5.548 -2.434 -13.332 1.00 88.94 93 VAL A CA 1
ATOM 657 C C . VAL A 1 93 ? 5.327 -3.447 -12.216 1.00 88.94 93 VAL A C 1
ATOM 659 O O . VAL A 1 93 ? 6.270 -3.860 -11.544 1.00 88.94 93 VAL A O 1
ATOM 662 N N . SER A 1 94 ? 4.077 -3.829 -12.005 1.00 89.81 94 SER A N 1
ATOM 663 C CA . SER A 1 94 ? 3.658 -4.845 -11.047 1.00 89.81 94 SER A CA 1
ATOM 664 C C . SER A 1 94 ? 3.096 -6.034 -11.807 1.00 89.81 94 SER A C 1
ATOM 666 O O . SER A 1 94 ? 2.206 -5.869 -12.642 1.00 89.81 94 SER A O 1
ATOM 668 N N . LEU A 1 95 ? 3.608 -7.224 -11.513 1.00 88.81 95 LEU A N 1
ATOM 669 C CA . LEU A 1 95 ? 3.040 -8.474 -12.003 1.00 88.81 95 LEU A CA 1
ATOM 670 C C . LEU A 1 95 ? 1.840 -8.846 -11.122 1.00 88.81 95 LEU A C 1
ATOM 672 O O . LEU A 1 95 ? 1.865 -8.594 -9.914 1.00 88.81 95 LEU A O 1
ATOM 676 N N . ARG A 1 96 ? 0.793 -9.394 -11.739 1.00 77.50 96 ARG A N 1
ATOM 677 C CA . ARG A 1 96 ? -0.375 -9.954 -11.048 1.00 77.50 96 ARG A CA 1
ATOM 678 C C . ARG A 1 96 ? -0.337 -11.472 -11.040 1.00 77.50 96 ARG A C 1
ATOM 680 O O . ARG A 1 96 ? 0.1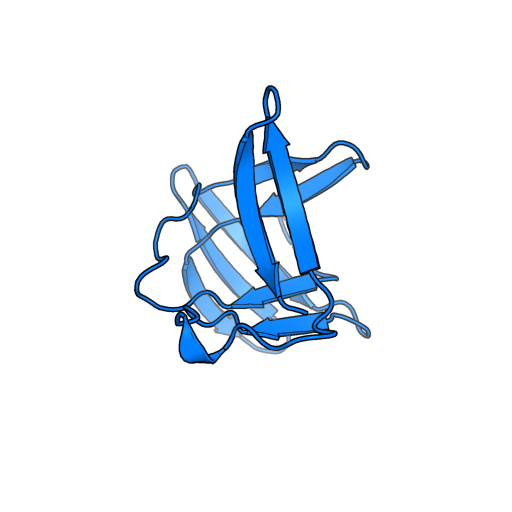08 -12.044 -12.059 1.00 77.50 96 ARG A O 1
#

pLDDT: mean 92.22, std 4.89, range [61.78, 96.88]

Nearest PDB structures (foldseek):
  2cs7-assembly3_C  TM=5.370E-01  e=6.600E-01  Streptococcus pneumoniae
  5ejk-assembly1_B  TM=5.753E-01  e=3.105E+00  Rous sarcoma virus - Prague C
  7usf-assembly1_D  TM=5.241E-01  e=2.578E+00  Mouse mammary tumor virus
  8fnh-assembly1_J  TM=6.404E-01  e=5.768E+00  Homo sapiens

Foldseek 3Di:
DQEAEAQEAEAEDPVCQPVPAAWDADPVRDIDHRFDFPADDDQWTKTDTPPGIGIYHYDPNRYYHYDDDDDPVVDDPPWDWDFDDDPNDTPDIDTD

Secondary structure (DSSP, 8-state):
--EEEEEEEEE--GGGTTSS-EEEE-TTS-EEEE-EEEEEETTEEEEEETTEEEEEEEEEEEEEEE-----GGG--TT--EEEE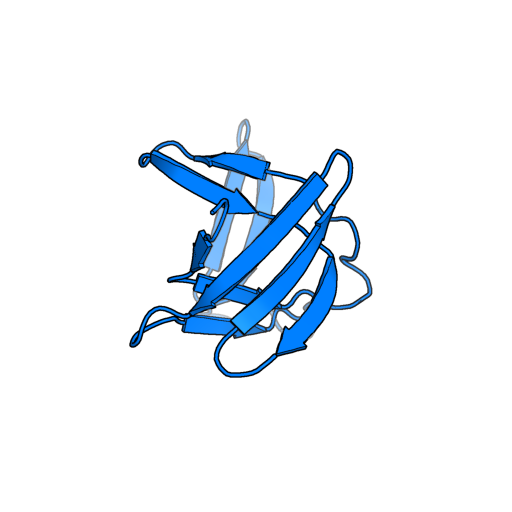EETTEEEEEEE-

Mean predicted aligned error: 4.47 Å

Solvent-accessible surface area (backbone atoms only — not comparable to full-atom values): 6120 Å² total; per-residue (Å²): 132,70,63,44,77,34,58,66,43,78,44,69,44,76,94,52,64,77,60,75,61,24,76,46,82,42,98,88,76,46,75,49,76,29,64,45,80,75,47,79,53,97,78,31,34,34,30,40,34,81,95,50,68,38,43,36,34,61,40,99,81,40,44,78,47,75,54,73,90,81,56,79,86,71,69,51,93,90,64,52,71,50,68,47,69,56,98,90,40,72,80,44,75,44,78,110

Sequence (96 aa):
DNTLLASIVNVFPEAMRNTAPGQRPMDLGNLMTNATIDKVEGDGFTVVFPGGGAMVKLAPDAQIGKFAIGTVADLKEGATVSALVNNGAAQSVSLR

Radius of gyration: 15.59 Å; Cα contacts (8 Å, |Δi|>4): 141; chains: 1; bounding box: 30×28×41 Å